Protein AF-A0A3P7JQP0-F1 (afdb_monomer_lite)

Structure (mmCIF, N/CA/C/O backbone):
data_AF-A0A3P7JQP0-F1
#
_entry.id   AF-A0A3P7JQP0-F1
#
loop_
_atom_site.group_PDB
_atom_site.id
_atom_site.type_symbol
_atom_site.label_atom_id
_atom_site.label_alt_id
_atom_site.label_comp_id
_atom_site.label_asym_id
_atom_site.label_entity_id
_atom_site.label_seq_id
_atom_site.pdbx_PDB_ins_code
_atom_site.Cartn_x
_atom_site.Cartn_y
_atom_site.Cartn_z
_atom_site.occupancy
_atom_site.B_iso_or_equiv
_atom_site.auth_seq_id
_atom_site.auth_comp_id
_atom_site.auth_asym_id
_atom_site.auth_atom_id
_atom_site.pdbx_PDB_model_num
ATOM 1 N N . ARG A 1 1 ? -9.383 -5.645 14.429 1.00 90.56 1 ARG A N 1
ATOM 2 C CA . ARG A 1 1 ? -9.060 -4.388 13.730 1.00 90.56 1 ARG A CA 1
ATOM 3 C C . ARG A 1 1 ? -10.252 -3.941 12.896 1.00 90.56 1 ARG A C 1
ATOM 5 O O . ARG A 1 1 ? -10.936 -4.804 12.354 1.00 90.56 1 ARG A O 1
ATOM 12 N N . VAL A 1 2 ? -10.476 -2.637 12.752 1.00 94.25 2 VAL A N 1
ATOM 13 C CA . VAL A 1 2 ? -11.360 -2.047 11.741 1.00 94.25 2 VAL A CA 1
ATOM 14 C C . VAL A 1 2 ? -10.525 -1.136 10.829 1.00 94.25 2 VAL A C 1
ATOM 16 O O . VAL A 1 2 ? -9.855 -0.243 11.352 1.00 94.25 2 VAL A O 1
ATOM 19 N N . PRO A 1 3 ? -10.549 -1.343 9.498 1.00 94.25 3 PRO A N 1
ATOM 20 C CA . PRO A 1 3 ? -11.163 -2.482 8.808 1.00 94.25 3 PRO A CA 1
ATOM 21 C C . PRO A 1 3 ? -10.454 -3.811 9.138 1.00 94.25 3 PRO A C 1
ATOM 23 O O . PRO A 1 3 ? -9.273 -3.846 9.496 1.00 94.25 3 PRO A O 1
ATOM 26 N N . ALA A 1 4 ? -11.188 -4.922 9.035 1.00 93.81 4 ALA A N 1
ATOM 27 C CA . ALA A 1 4 ? -10.658 -6.246 9.372 1.00 93.81 4 ALA A CA 1
ATOM 28 C C . ALA A 1 4 ? -9.522 -6.662 8.421 1.00 93.81 4 ALA A C 1
ATOM 30 O O . ALA A 1 4 ? -8.471 -7.127 8.863 1.00 93.81 4 ALA A O 1
ATOM 31 N N . ALA A 1 5 ? -9.693 -6.406 7.125 1.00 93.81 5 ALA A N 1
ATOM 32 C CA . ALA A 1 5 ? -8.704 -6.684 6.094 1.00 93.81 5 ALA A CA 1
ATOM 33 C C . ALA A 1 5 ? -8.202 -5.387 5.455 1.00 93.81 5 ALA A C 1
ATOM 35 O O . ALA A 1 5 ? -8.965 -4.441 5.260 1.00 93.81 5 ALA A O 1
ATOM 36 N N . LEU A 1 6 ? -6.919 -5.383 5.104 1.00 94.19 6 LEU A N 1
ATOM 37 C CA . LEU A 1 6 ? -6.282 -4.333 4.325 1.00 94.19 6 LEU A CA 1
ATOM 38 C C . LEU A 1 6 ? -5.729 -4.957 3.056 1.00 94.19 6 LEU A C 1
ATOM 40 O O . LEU A 1 6 ? -5.003 -5.947 3.110 1.00 94.19 6 LEU A O 1
ATOM 44 N N . THR A 1 7 ? -6.108 -4.396 1.917 1.00 93.19 7 THR A N 1
ATOM 45 C CA . THR A 1 7 ? -5.592 -4.824 0.621 1.00 93.19 7 THR A CA 1
ATOM 46 C C . THR A 1 7 ? -4.260 -4.142 0.368 1.00 93.19 7 THR A C 1
ATOM 48 O O . THR A 1 7 ? -4.184 -2.914 0.402 1.00 93.19 7 THR A O 1
ATOM 51 N N . GLU A 1 8 ? -3.235 -4.931 0.073 1.00 94.62 8 GLU A N 1
ATOM 52 C CA . GLU A 1 8 ? -1.908 -4.434 -0.264 1.00 94.62 8 GLU A CA 1
ATOM 53 C C . GLU A 1 8 ? -1.495 -4.941 -1.645 1.00 94.62 8 GLU A C 1
ATOM 55 O O . GLU A 1 8 ? -1.702 -6.111 -1.983 1.00 94.62 8 GLU A O 1
ATOM 60 N N . VAL A 1 9 ? -0.915 -4.057 -2.455 1.00 94.06 9 VAL A N 1
ATOM 61 C CA . VAL A 1 9 ? -0.407 -4.434 -3.774 1.00 94.06 9 VAL A CA 1
ATOM 62 C C . VAL A 1 9 ? 0.992 -5.031 -3.667 1.00 94.06 9 VAL A C 1
ATOM 64 O O . VAL A 1 9 ? 1.821 -4.597 -2.869 1.00 94.06 9 VAL A O 1
ATOM 67 N N . ARG A 1 10 ? 1.289 -6.002 -4.531 1.00 93.19 10 ARG A N 1
ATOM 68 C CA . ARG A 1 10 ? 2.652 -6.498 -4.751 1.00 93.19 10 ARG A CA 1
ATOM 69 C C . ARG A 1 10 ? 3.099 -6.100 -6.146 1.00 93.19 10 ARG A C 1
ATOM 71 O O . ARG A 1 10 ? 2.426 -6.423 -7.123 1.00 93.19 10 ARG A O 1
ATOM 78 N N . CYS A 1 11 ? 4.224 -5.399 -6.239 1.00 89.56 11 CYS A N 1
ATOM 79 C CA . CYS A 1 11 ? 4.709 -4.902 -7.518 1.00 89.56 11 CYS A CA 1
ATOM 80 C C . CYS A 1 11 ? 5.353 -6.017 -8.340 1.00 89.56 11 CYS A C 1
ATOM 82 O O . CYS A 1 11 ? 6.334 -6.631 -7.929 1.00 89.56 11 CYS A O 1
ATOM 84 N N . MET A 1 12 ? 4.793 -6.252 -9.524 1.00 82.94 12 MET A N 1
ATOM 85 C CA . MET A 1 12 ? 5.359 -7.098 -10.568 1.00 82.94 12 MET A CA 1
ATOM 86 C C . MET A 1 12 ? 5.286 -6.315 -11.874 1.00 82.94 12 MET A C 1
ATOM 88 O O . MET A 1 12 ? 4.217 -6.196 -12.468 1.00 82.94 12 MET A O 1
ATOM 92 N N . CYS A 1 13 ? 6.409 -5.747 -12.304 1.00 73.56 13 CYS A N 1
ATOM 93 C CA . CYS A 1 13 ? 6.466 -4.961 -13.530 1.00 73.56 13 CYS A CA 1
ATOM 94 C C . CYS A 1 13 ? 7.345 -5.652 -14.576 1.00 73.56 13 CYS A C 1
ATOM 96 O O . CYS A 1 13 ? 8.486 -6.005 -14.268 1.00 73.56 13 CYS A O 1
ATOM 98 N N . PRO A 1 14 ? 6.862 -5.825 -15.818 1.00 73.75 14 PRO A N 1
ATOM 99 C CA . PRO A 1 14 ? 7.732 -6.183 -16.925 1.00 73.75 14 PRO A CA 1
ATOM 100 C C . PRO A 1 14 ? 8.660 -5.004 -17.239 1.00 73.75 14 PRO A C 1
ATOM 102 O O . PRO A 1 14 ? 8.221 -3.854 -17.308 1.00 73.75 14 PRO A O 1
ATOM 105 N N . HIS A 1 15 ? 9.943 -5.288 -17.455 1.00 74.31 15 HIS A N 1
ATOM 106 C CA . HIS A 1 15 ? 10.884 -4.261 -17.888 1.00 74.31 15 HIS A CA 1
ATOM 107 C C . HIS A 1 15 ? 10.489 -3.769 -19.288 1.00 74.31 15 HIS A C 1
ATOM 109 O O . HIS A 1 15 ? 10.231 -4.598 -20.170 1.00 74.31 15 HIS A O 1
ATOM 115 N N . PRO A 1 16 ? 10.443 -2.446 -19.530 1.00 75.62 16 PRO A N 1
ATOM 116 C CA . PRO A 1 16 ? 10.151 -1.932 -20.857 1.00 75.62 16 PRO A CA 1
ATOM 117 C C . PRO A 1 16 ? 11.216 -2.412 -21.855 1.00 75.62 16 PRO A C 1
ATOM 119 O O . PRO A 1 16 ? 12.386 -2.555 -21.488 1.00 75.62 16 PRO A O 1
ATOM 122 N N . PRO A 1 17 ? 10.860 -2.637 -23.131 1.00 78.19 17 PRO A N 1
ATOM 123 C CA . PRO A 1 17 ? 11.825 -3.096 -24.118 1.00 78.19 17 PRO A CA 1
ATOM 124 C C . PRO A 1 17 ? 12.963 -2.068 -24.280 1.00 78.19 17 PRO A C 1
ATOM 126 O O . PRO A 1 17 ? 12.684 -0.874 -24.442 1.00 78.19 17 PRO A O 1
ATOM 129 N N . PRO A 1 18 ? 14.240 -2.503 -24.332 1.00 77.94 18 PRO A N 1
ATOM 130 C CA . PRO A 1 18 ? 15.401 -1.604 -24.384 1.00 77.94 18 PRO A CA 1
ATOM 131 C C . PRO A 1 18 ? 15.373 -0.589 -25.533 1.00 77.94 18 PRO A C 1
ATOM 133 O O . PRO A 1 18 ? 15.932 0.497 -25.421 1.00 77.94 18 PRO A O 1
ATOM 136 N N . LYS A 1 19 ? 14.678 -0.904 -26.634 1.00 80.38 19 LYS A N 1
ATOM 137 C CA . LYS A 1 19 ? 14.503 0.004 -27.780 1.00 80.38 19 LYS A CA 1
ATOM 138 C C . LYS A 1 19 ? 13.781 1.311 -27.417 1.00 80.38 19 LYS A C 1
ATOM 140 O O . LYS A 1 19 ? 14.029 2.315 -28.071 1.00 80.38 19 LYS A O 1
ATOM 145 N N . LEU A 1 20 ? 12.908 1.304 -26.403 1.00 77.06 20 LEU A N 1
ATOM 146 C CA . LEU A 1 20 ? 12.142 2.482 -25.970 1.00 77.06 20 LEU A CA 1
ATOM 147 C C . LEU A 1 20 ? 12.861 3.290 -24.882 1.00 77.06 20 LEU A C 1
ATOM 149 O O . LEU A 1 20 ? 12.742 4.510 -24.835 1.00 77.06 20 LEU A O 1
ATOM 153 N N . ILE A 1 21 ? 13.606 2.613 -24.006 1.00 75.25 21 ILE A N 1
ATOM 154 C CA . ILE A 1 21 ? 14.214 3.224 -22.812 1.00 75.25 21 ILE A CA 1
ATOM 155 C C . ILE A 1 21 ? 15.731 3.429 -22.930 1.00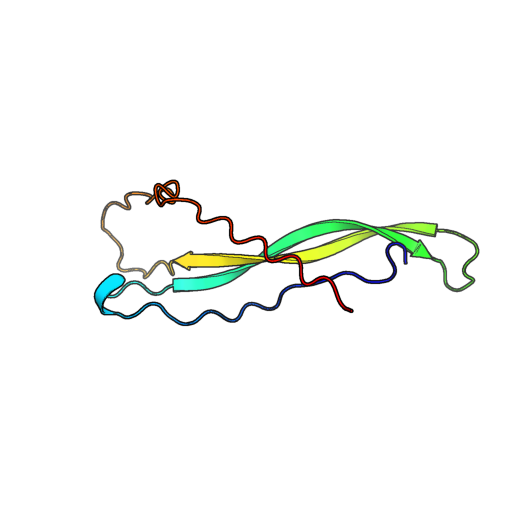 75.25 21 ILE A C 1
ATOM 157 O O . ILE A 1 21 ? 16.337 4.104 -22.094 1.00 75.25 21 ILE A O 1
ATOM 161 N N . GLY A 1 22 ? 16.358 2.897 -23.980 1.00 80.75 22 GLY A N 1
ATOM 162 C CA . GLY A 1 22 ? 17.802 2.941 -24.175 1.00 80.75 22 GLY A CA 1
ATOM 163 C C . GLY A 1 22 ? 18.534 2.194 -23.059 1.00 80.75 22 GLY A C 1
ATOM 164 O O . GLY A 1 22 ? 18.256 1.029 -22.797 1.00 80.75 22 GLY A O 1
ATOM 165 N N . LYS A 1 23 ? 19.477 2.880 -22.400 1.00 77.88 23 LYS A N 1
ATOM 166 C CA . LYS A 1 23 ? 20.253 2.354 -21.259 1.00 77.88 23 LYS A CA 1
ATOM 167 C C . LYS A 1 23 ? 19.647 2.699 -19.891 1.00 77.88 23 LYS A C 1
ATOM 169 O O . LYS A 1 23 ? 20.287 2.462 -18.873 1.00 77.88 23 LYS A O 1
ATOM 174 N N . ARG A 1 24 ? 18.466 3.327 -19.858 1.00 76.62 24 ARG A N 1
ATOM 175 C CA . ARG A 1 24 ? 17.803 3.699 -18.602 1.00 76.62 24 ARG A CA 1
ATOM 176 C C . ARG A 1 24 ? 17.277 2.447 -17.914 1.00 76.62 24 ARG A C 1
ATOM 178 O O . ARG A 1 24 ? 16.679 1.599 -18.569 1.00 76.62 24 ARG A O 1
ATOM 185 N N . ILE A 1 25 ? 17.482 2.363 -16.606 1.00 78.25 25 ILE A N 1
ATOM 186 C CA . ILE A 1 25 ? 16.995 1.260 -15.780 1.00 78.25 25 ILE A CA 1
ATOM 187 C C . ILE A 1 25 ? 15.802 1.781 -14.990 1.00 78.25 25 ILE A C 1
ATOM 189 O O . ILE A 1 25 ? 15.933 2.741 -14.231 1.00 78.25 25 ILE A O 1
ATOM 193 N N . PHE A 1 26 ? 14.642 1.170 -15.213 1.00 81.38 26 PHE A N 1
ATOM 194 C CA . PHE A 1 26 ? 13.433 1.445 -14.449 1.00 81.38 26 PHE A CA 1
ATOM 195 C C . PHE A 1 26 ? 13.164 0.289 -13.497 1.00 81.38 26 PHE A C 1
ATOM 197 O O . PHE A 1 26 ? 13.159 -0.864 -13.924 1.00 81.38 26 PHE A O 1
ATOM 204 N N . GLU A 1 27 ? 12.898 0.619 -12.242 1.00 83.06 27 GLU A N 1
ATOM 205 C CA . GLU A 1 27 ? 12.428 -0.308 -11.217 1.00 83.06 27 GLU A CA 1
ATOM 206 C C . GLU A 1 27 ? 11.005 0.067 -10.802 1.00 83.06 27 GLU A C 1
ATOM 208 O O . GLU A 1 27 ? 10.533 1.166 -11.091 1.00 83.06 27 GLU A O 1
ATOM 213 N N . CYS A 1 28 ? 10.287 -0.859 -10.174 1.00 86.25 28 CYS A N 1
ATOM 214 C CA . CYS A 1 28 ? 8.944 -0.600 -9.670 1.00 86.25 28 CYS A CA 1
ATOM 215 C C . CYS A 1 28 ? 8.945 -0.610 -8.151 1.00 86.25 28 CYS A C 1
ATOM 217 O O . CYS A 1 28 ? 9.078 -1.668 -7.541 1.00 86.25 28 CYS A O 1
ATOM 219 N N . GLU A 1 29 ? 8.711 0.556 -7.564 1.00 90.31 29 GLU A N 1
ATOM 220 C CA . GLU A 1 29 ? 8.656 0.731 -6.119 1.00 90.31 29 GLU A CA 1
ATOM 221 C C . GLU A 1 29 ? 7.207 0.808 -5.624 1.00 90.31 29 GLU A C 1
ATOM 223 O O . GLU A 1 29 ? 6.365 1.445 -6.265 1.00 90.31 29 GLU A O 1
ATOM 228 N N . PRO A 1 30 ? 6.868 0.186 -4.484 1.00 93.94 30 PRO A N 1
ATOM 229 C CA . PRO A 1 30 ? 5.539 0.305 -3.904 1.00 93.94 30 PRO A CA 1
ATOM 230 C C . PRO A 1 30 ? 5.303 1.715 -3.346 1.00 93.94 30 PRO A C 1
ATOM 232 O O . PRO A 1 30 ? 6.052 2.206 -2.500 1.00 93.94 30 PRO A O 1
ATOM 235 N N . LEU A 1 31 ? 4.202 2.348 -3.753 1.00 94.31 31 LEU A N 1
ATOM 236 C CA . LEU A 1 31 ? 3.714 3.578 -3.138 1.00 94.31 31 LEU A CA 1
ATOM 237 C C . LEU A 1 31 ? 3.045 3.245 -1.802 1.00 94.31 31 LEU A C 1
ATOM 239 O O . LEU A 1 31 ? 1.973 2.635 -1.769 1.00 94.31 31 LEU A O 1
ATOM 243 N N . ARG A 1 32 ? 3.671 3.681 -0.709 1.00 95.69 32 ARG A N 1
ATOM 244 C CA . ARG A 1 32 ? 3.207 3.443 0.660 1.00 95.69 32 ARG A CA 1
ATOM 245 C C . ARG A 1 32 ? 2.306 4.572 1.150 1.00 95.69 32 ARG A C 1
ATOM 247 O O . ARG A 1 32 ? 2.608 5.744 0.941 1.00 95.69 32 ARG A O 1
ATOM 254 N N . TYR A 1 33 ? 1.235 4.213 1.847 1.00 95.88 33 TYR A N 1
ATOM 255 C CA . TYR A 1 33 ? 0.312 5.152 2.469 1.00 95.88 33 TYR A CA 1
ATOM 256 C C . TYR A 1 33 ? 0.041 4.763 3.919 1.00 95.88 33 TYR A C 1
ATOM 258 O O . TYR A 1 33 ? -0.076 3.580 4.239 1.00 95.88 33 TYR A O 1
ATOM 266 N N . GLN A 1 34 ? -0.051 5.768 4.785 1.00 97.19 34 GLN A N 1
ATOM 267 C CA . GLN A 1 34 ? -0.386 5.600 6.193 1.00 97.19 34 GLN A CA 1
ATOM 268 C C . GLN A 1 34 ? -1.894 5.733 6.377 1.00 97.19 34 GLN A C 1
ATOM 270 O O . GLN A 1 34 ? -2.474 6.772 6.067 1.00 97.19 34 GLN A O 1
ATOM 275 N N . ILE A 1 35 ? -2.522 4.692 6.905 1.00 95.38 35 ILE A N 1
ATOM 276 C CA . ILE A 1 35 ? -3.947 4.675 7.216 1.00 95.38 35 ILE A CA 1
ATOM 277 C C . ILE A 1 35 ? -4.163 4.558 8.718 1.00 95.38 35 ILE A C 1
ATOM 279 O O . ILE A 1 35 ? -3.389 3.916 9.425 1.00 95.38 35 ILE A O 1
ATOM 283 N N . ARG A 1 36 ? -5.246 5.162 9.201 1.00 96.88 36 ARG A N 1
ATOM 284 C CA . ARG A 1 36 ? -5.709 4.996 10.580 1.00 96.88 36 ARG A CA 1
ATOM 285 C C . ARG A 1 36 ? -6.575 3.745 10.666 1.00 96.88 36 ARG A C 1
ATOM 287 O O . ARG A 1 36 ? -7.458 3.547 9.831 1.00 96.88 36 ARG A O 1
ATOM 294 N N . VAL A 1 37 ? -6.323 2.917 11.669 1.00 97.00 37 VAL A N 1
ATOM 295 C CA . VAL A 1 37 ? -7.084 1.700 11.959 1.00 97.00 37 VAL A CA 1
ATOM 296 C C . VAL A 1 37 ? -7.504 1.694 13.421 1.00 97.00 37 VAL A C 1
ATOM 298 O O . VAL A 1 37 ? -6.820 2.250 14.279 1.00 97.00 37 VAL A O 1
ATOM 301 N N . LEU A 1 38 ? -8.626 1.043 13.715 1.00 96.94 38 LEU A N 1
ATOM 302 C CA . LEU A 1 38 ? -9.047 0.791 15.091 1.00 96.94 38 LEU A CA 1
ATOM 303 C C . LEU A 1 38 ? -8.633 -0.623 15.478 1.00 96.94 38 LEU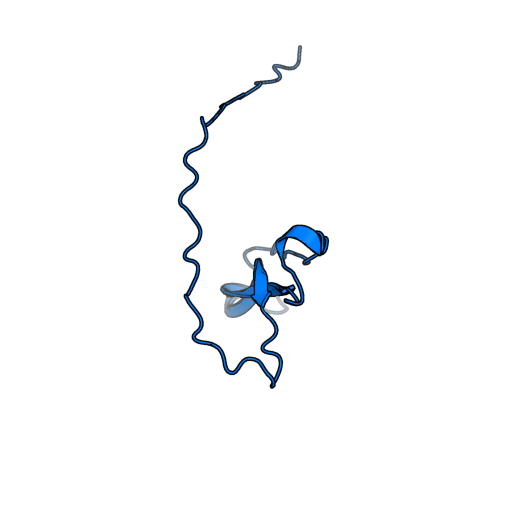 A C 1
ATOM 305 O O . LEU A 1 38 ? -9.156 -1.595 14.929 1.00 96.94 38 LEU A O 1
ATOM 309 N N . GLN A 1 39 ? -7.694 -0.758 16.403 1.00 96.06 39 GLN A N 1
ATOM 310 C CA . GLN A 1 39 ? -7.255 -2.050 16.912 1.00 96.06 39 GLN A CA 1
ATOM 311 C C . GLN A 1 39 ? -8.035 -2.388 18.181 1.00 96.06 39 GLN A C 1
ATOM 313 O O . GLN A 1 39 ? -8.081 -1.584 19.111 1.00 96.06 39 GLN A O 1
ATOM 318 N N . PHE A 1 40 ? -8.648 -3.572 18.204 1.00 94.94 40 PHE A N 1
ATOM 319 C CA . PHE A 1 40 ? -9.294 -4.086 19.409 1.00 94.94 40 PHE A CA 1
ATOM 320 C C . PHE A 1 40 ? -8.229 -4.533 20.408 1.00 94.94 40 PHE A C 1
ATOM 322 O O . PHE A 1 40 ? -7.186 -5.058 20.001 1.00 94.94 40 PHE A O 1
ATOM 329 N N . ASP A 1 41 ? -8.508 -4.332 21.691 1.00 92.88 41 ASP A N 1
ATOM 330 C CA . ASP A 1 41 ? -7.771 -4.989 22.767 1.00 92.88 41 ASP A CA 1
ATOM 331 C C . ASP A 1 41 ? -7.959 -6.519 22.724 1.00 92.88 41 ASP A C 1
ATOM 333 O O . ASP A 1 41 ? -8.804 -7.054 22.001 1.00 92.88 41 ASP A O 1
ATOM 337 N N . GLU A 1 42 ? -7.148 -7.248 23.493 1.00 92.44 42 GLU A N 1
ATOM 338 C CA . GLU A 1 42 ? -7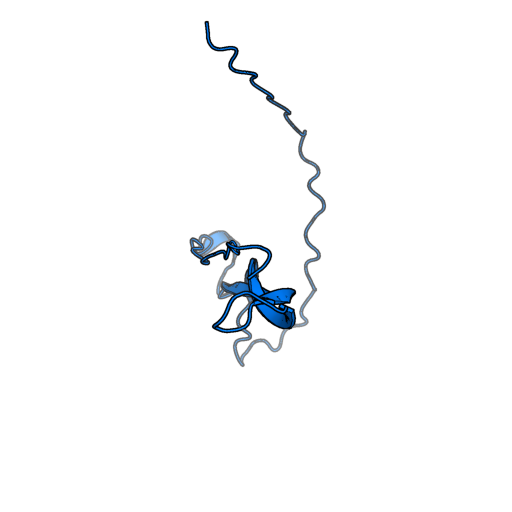.167 -8.720 23.505 1.00 92.44 42 GLU A CA 1
ATOM 339 C C . GLU A 1 42 ? -8.529 -9.296 23.929 1.00 92.44 42 GLU A C 1
ATOM 341 O O . GLU A 1 42 ? -8.901 -10.392 23.513 1.00 92.44 42 GLU A O 1
ATOM 346 N N . LEU A 1 43 ? -9.292 -8.536 24.720 1.00 94.88 43 LEU A N 1
ATOM 347 C CA . LEU A 1 43 ? -10.617 -8.910 25.216 1.00 94.88 43 LEU A CA 1
ATOM 348 C C . LEU A 1 43 ? -11.767 -8.434 24.309 1.00 94.88 43 LEU A C 1
ATOM 350 O O . LEU A 1 43 ? -12.926 -8.705 24.621 1.00 94.88 43 LEU A O 1
ATOM 354 N N . CYS A 1 44 ? -11.474 -7.748 23.200 1.00 89.75 44 CYS A N 1
ATOM 355 C CA . CYS A 1 44 ? -12.445 -7.158 22.272 1.00 89.75 44 CYS A CA 1
ATOM 356 C C . CYS A 1 44 ? -13.470 -6.200 22.919 1.00 89.75 44 CYS A C 1
ATOM 358 O O . CYS A 1 44 ? -14.589 -6.067 22.421 1.00 89.75 44 CYS A O 1
ATOM 360 N N . GLN A 1 45 ? -13.112 -5.532 24.017 1.00 92.94 45 GLN A N 1
ATOM 361 C CA . GLN A 1 45 ? -13.991 -4.615 24.755 1.00 92.94 45 GLN A CA 1
ATOM 362 C C . GLN A 1 45 ? -13.780 -3.156 24.359 1.00 92.94 45 GLN A C 1
ATOM 364 O O . GLN A 1 45 ? -14.733 -2.377 24.330 1.00 92.94 45 GLN A O 1
ATOM 369 N N . THR A 1 46 ? -12.542 -2.780 24.045 1.00 95.06 46 THR A N 1
ATOM 370 C CA . THR A 1 46 ? -12.187 -1.405 23.687 1.00 95.06 46 THR A CA 1
ATOM 371 C C . THR A 1 46 ? -11.396 -1.353 22.386 1.00 95.06 46 THR A C 1
ATOM 373 O O . THR A 1 46 ? -10.849 -2.354 21.916 1.00 95.06 46 THR A O 1
ATOM 376 N N . TYR A 1 47 ? -11.370 -0.171 21.771 1.00 94.81 47 TYR A N 1
ATOM 377 C CA . TYR A 1 47 ? -10.568 0.099 20.586 1.00 94.81 47 TYR A CA 1
ATOM 378 C C . TYR A 1 47 ? -9.555 1.209 20.853 1.00 94.81 47 TYR A C 1
ATOM 380 O O . TYR A 1 47 ? -9.832 2.176 21.561 1.00 94.81 47 TYR A O 1
ATOM 388 N N . SER A 1 48 ? -8.392 1.080 20.225 1.00 95.50 48 SER A N 1
ATOM 389 C CA . SER A 1 48 ? -7.361 2.114 20.172 1.00 95.50 48 SER A CA 1
ATOM 390 C C . SER A 1 48 ? -7.079 2.491 18.724 1.00 95.50 48 SER A C 1
ATOM 392 O O . SER A 1 48 ? -7.140 1.650 17.825 1.00 95.50 48 SER A O 1
ATOM 394 N N . GLU A 1 49 ? -6.796 3.767 18.488 1.00 96.50 49 GLU A N 1
ATOM 395 C CA . GLU A 1 49 ? -6.361 4.224 17.176 1.00 96.50 49 GLU A CA 1
ATOM 396 C C . GLU A 1 49 ? -4.892 3.853 16.948 1.00 96.50 49 GLU A C 1
ATOM 398 O O . GLU A 1 49 ? -4.035 4.107 17.794 1.00 96.50 49 GLU A O 1
ATOM 403 N N . GLN A 1 50 ? -4.602 3.270 15.788 1.00 95.94 50 GLN A N 1
ATOM 404 C CA . GLN A 1 50 ? -3.252 2.948 15.339 1.00 95.94 50 GLN A CA 1
ATOM 405 C C . GLN A 1 50 ? -3.050 3.396 13.893 1.00 95.94 50 GLN A C 1
ATOM 407 O O . GLN A 1 50 ? -4.011 3.610 13.152 1.00 95.94 50 GLN A O 1
ATOM 412 N N . ILE A 1 51 ? -1.789 3.537 13.485 1.00 97.19 51 ILE A N 1
ATOM 413 C CA . ILE A 1 51 ? -1.424 3.842 12.102 1.00 97.19 51 ILE A CA 1
ATOM 414 C C . ILE A 1 51 ? -0.776 2.606 11.489 1.00 97.19 51 ILE A C 1
ATOM 416 O O . ILE A 1 51 ? 0.235 2.121 11.991 1.00 97.19 51 ILE A O 1
ATOM 420 N N . GLU A 1 52 ? -1.327 2.135 10.375 1.00 95.19 52 GLU A N 1
ATOM 421 C CA . GLU A 1 52 ? -0.726 1.087 9.554 1.00 95.19 52 GLU A CA 1
ATOM 422 C C . GLU A 1 52 ? -0.231 1.660 8.230 1.00 95.19 52 GLU A C 1
ATOM 424 O O . GLU A 1 52 ? -0.811 2.593 7.678 1.00 95.19 52 GLU A O 1
ATOM 429 N N . THR A 1 53 ? 0.864 1.107 7.712 1.00 96.50 53 THR A N 1
ATOM 430 C CA . THR A 1 53 ? 1.416 1.496 6.410 1.00 96.50 53 THR A CA 1
ATOM 431 C C . THR A 1 53 ? 1.160 0.385 5.408 1.00 96.50 53 THR A C 1
ATOM 433 O O . THR A 1 53 ? 1.602 -0.737 5.632 1.00 96.50 53 THR A O 1
ATOM 436 N N . ILE A 1 54 ? 0.502 0.707 4.297 1.00 96.25 54 ILE A N 1
ATOM 437 C CA . ILE A 1 54 ? 0.169 -0.251 3.236 1.00 96.25 54 ILE A CA 1
ATOM 438 C C . ILE A 1 54 ? 0.677 0.229 1.878 1.00 96.25 54 ILE A C 1
ATOM 440 O O . ILE A 1 54 ? 0.680 1.432 1.604 1.00 96.25 54 ILE A O 1
ATOM 444 N N . ALA A 1 55 ? 1.092 -0.692 1.009 1.00 96.44 55 ALA A N 1
ATOM 445 C CA . ALA A 1 55 ? 1.319 -0.391 -0.401 1.00 96.44 55 ALA A CA 1
ATOM 446 C C . ALA A 1 55 ? -0.011 -0.319 -1.173 1.00 96.44 55 ALA A C 1
ATOM 448 O O . ALA A 1 55 ? -0.737 -1.309 -1.287 1.00 96.44 55 ALA A O 1
ATOM 449 N N . LEU A 1 56 ? -0.315 0.851 -1.742 1.00 94.75 56 LEU A N 1
ATOM 450 C CA . LEU A 1 56 ? -1.544 1.088 -2.512 1.00 94.75 56 LEU A CA 1
ATOM 451 C C . LEU A 1 56 ? -1.359 0.933 -4.023 1.00 94.75 56 LEU A C 1
ATOM 453 O O . LEU A 1 56 ? -2.312 0.622 -4.733 1.00 94.75 56 LEU A O 1
ATOM 457 N N . ALA A 1 57 ? -0.157 1.202 -4.526 1.00 92.62 57 ALA A N 1
ATOM 458 C CA . ALA A 1 57 ? 0.128 1.218 -5.957 1.00 92.62 57 ALA A CA 1
ATOM 459 C C . ALA A 1 57 ? 1.610 0.940 -6.238 1.00 92.62 57 ALA A C 1
ATOM 461 O O . ALA A 1 57 ? 2.418 0.870 -5.314 1.00 92.62 57 ALA A O 1
ATOM 462 N N . CYS A 1 58 ? 1.959 0.818 -7.520 1.00 91.62 58 CYS A N 1
ATOM 463 C CA . CYS A 1 58 ? 3.335 0.661 -7.981 1.00 91.62 58 CYS A CA 1
ATOM 464 C C . CYS A 1 58 ? 3.783 1.863 -8.826 1.00 91.62 58 CYS A C 1
ATOM 466 O O . CYS A 1 58 ? 3.131 2.262 -9.789 1.00 91.62 58 CYS A O 1
ATOM 468 N N . ILE A 1 59 ? 4.906 2.413 -8.387 1.00 89.25 59 ILE A N 1
ATOM 469 C CA . ILE A 1 59 ? 5.769 3.486 -8.872 1.00 89.25 59 ILE A CA 1
ATOM 470 C C . ILE A 1 59 ? 6.853 3.115 -9.894 1.00 89.25 59 ILE A C 1
ATOM 472 O O . ILE A 1 59 ? 7.842 2.551 -9.428 1.00 89.25 59 ILE A O 1
ATOM 476 N N . PRO A 1 60 ? 6.810 3.392 -11.211 1.00 86.50 60 PRO A N 1
ATOM 477 C CA . PRO A 1 60 ? 8.041 3.311 -11.998 1.00 86.50 60 PRO A CA 1
ATOM 478 C C . PRO A 1 60 ? 9.051 4.359 -11.505 1.00 86.50 60 PRO A C 1
ATOM 480 O O . PRO A 1 60 ? 8.814 5.563 -11.616 1.00 86.50 60 PRO A O 1
ATOM 483 N N . VAL A 1 61 ? 10.187 3.908 -10.982 1.00 87.38 61 VAL A N 1
ATOM 484 C CA . VAL A 1 61 ? 11.310 4.748 -10.561 1.00 87.38 61 VAL A CA 1
ATOM 485 C C . VAL A 1 61 ? 12.483 4.555 -11.510 1.00 87.38 61 VAL A C 1
ATOM 487 O O . VAL A 1 61 ? 12.784 3.447 -11.944 1.00 87.38 61 VAL A O 1
ATOM 490 N N . LEU A 1 62 ? 13.146 5.649 -11.866 1.00 82.50 62 LEU A N 1
ATOM 491 C CA . LEU A 1 62 ? 14.361 5.609 -12.668 1.00 82.50 62 LEU A CA 1
ATOM 492 C C . LEU A 1 62 ? 15.557 5.469 -11.724 1.00 82.50 62 LEU A C 1
ATOM 494 O O . LEU A 1 62 ? 15.763 6.342 -10.881 1.00 82.50 62 LEU A O 1
ATOM 498 N N . GLN A 1 63 ? 16.371 4.424 -11.884 1.00 73.19 63 GLN A N 1
ATOM 499 C CA . GLN A 1 63 ? 17.636 4.356 -11.158 1.00 73.19 63 GLN A CA 1
ATOM 500 C C . GLN A 1 63 ? 18.585 5.440 -11.676 1.00 73.19 63 GLN A C 1
ATOM 502 O O . GLN A 1 63 ? 18.943 5.478 -12.859 1.00 73.19 63 GLN A O 1
ATOM 507 N N . ALA A 1 64 ? 19.014 6.324 -10.777 1.00 64.75 64 ALA A N 1
ATOM 508 C CA . ALA A 1 64 ? 20.058 7.291 -11.066 1.00 64.75 64 ALA A CA 1
ATOM 509 C C . ALA A 1 64 ? 21.399 6.552 -11.175 1.00 64.75 64 ALA A C 1
ATOM 511 O O . ALA A 1 64 ? 22.026 6.209 -10.176 1.00 64.75 64 ALA A O 1
ATOM 512 N N . SER A 1 65 ? 21.862 6.286 -12.397 1.00 58.12 65 SER A N 1
ATOM 513 C CA . SER A 1 65 ? 23.247 5.859 -12.589 1.00 58.12 65 SER A CA 1
ATOM 514 C C . SER A 1 65 ? 24.167 7.040 -12.274 1.00 58.12 65 SER A C 1
ATOM 516 O O . SER A 1 65 ? 23.951 8.120 -12.822 1.00 58.12 65 SER A O 1
ATOM 518 N N . ALA A 1 66 ? 25.231 6.836 -11.495 1.00 54.59 66 ALA A N 1
ATOM 519 C CA . ALA A 1 66 ? 26.238 7.855 -11.152 1.00 54.59 66 ALA A CA 1
ATOM 520 C C . ALA A 1 66 ? 27.017 8.454 -12.357 1.00 54.59 66 ALA A C 1
ATOM 522 O O . ALA A 1 66 ? 28.005 9.147 -12.163 1.00 54.59 66 ALA A O 1
ATOM 523 N N . LYS A 1 67 ? 26.602 8.160 -13.599 1.00 51.97 67 LYS A N 1
ATOM 524 C CA . LYS A 1 67 ? 27.123 8.726 -14.856 1.00 51.97 67 LYS A CA 1
ATOM 525 C C . LYS A 1 67 ? 26.100 9.605 -15.596 1.00 51.97 67 LYS A C 1
ATOM 527 O O . LYS A 1 67 ? 26.275 9.881 -16.781 1.00 51.97 67 LYS A O 1
ATOM 532 N N . ALA A 1 68 ? 24.981 9.951 -14.961 1.00 53.16 68 ALA A N 1
ATOM 533 C CA . ALA A 1 68 ? 23.907 10.724 -15.578 1.00 53.16 68 ALA A CA 1
ATOM 534 C C . ALA A 1 68 ? 24.138 12.236 -15.401 1.00 53.16 68 ALA A C 1
ATOM 536 O O . ALA A 1 68 ? 23.348 12.922 -14.765 1.00 53.16 68 ALA A O 1
ATOM 537 N N . ASP A 1 69 ? 25.206 12.752 -16.009 1.00 50.47 69 ASP A N 1
ATOM 538 C CA . ASP A 1 69 ? 25.586 14.176 -15.983 1.00 50.47 69 ASP A CA 1
ATOM 539 C C . ASP A 1 69 ? 24.840 15.003 -17.056 1.00 50.47 69 ASP A C 1
ATOM 541 O O . ASP A 1 69 ? 25.296 16.058 -17.489 1.00 50.47 69 ASP A O 1
ATOM 545 N N . GLY A 1 70 ? 23.705 14.505 -17.557 1.00 54.38 70 GLY A N 1
ATOM 546 C CA . GLY A 1 70 ? 22.922 15.151 -18.610 1.00 54.38 70 GLY A CA 1
ATOM 547 C C . GLY A 1 70 ? 21.627 15.730 -18.057 1.00 54.38 70 GLY A C 1
ATOM 548 O O . GLY A 1 70 ? 20.863 14.995 -17.433 1.00 54.38 70 GLY A O 1
ATOM 549 N N . GLU A 1 71 ? 21.377 17.020 -18.316 1.00 54.25 71 GLU A N 1
ATOM 550 C CA . GLU A 1 71 ? 20.162 17.758 -17.938 1.00 54.25 71 GLU A CA 1
ATOM 551 C C . GLU A 1 71 ? 18.895 16.888 -18.030 1.00 54.25 71 GLU A C 1
ATOM 553 O O . GLU A 1 71 ? 18.410 16.537 -19.112 1.00 54.25 71 GLU A O 1
ATOM 558 N N . MET A 1 72 ? 18.348 16.519 -16.870 1.00 55.66 72 MET A N 1
ATOM 559 C CA . MET A 1 72 ? 17.117 15.744 -16.793 1.00 55.66 72 MET A CA 1
ATOM 560 C C . MET A 1 72 ? 15.924 16.640 -17.126 1.00 55.66 72 MET A C 1
ATOM 562 O O . MET A 1 72 ? 15.470 17.434 -16.305 1.00 55.66 72 MET A O 1
ATOM 566 N N . LYS A 1 73 ? 15.349 16.464 -18.318 1.00 52.03 73 LYS A N 1
ATOM 567 C CA . LYS A 1 73 ? 13.983 16.920 -18.591 1.00 52.03 73 LYS A CA 1
ATOM 568 C C . LYS A 1 73 ? 13.019 15.962 -17.896 1.00 52.03 73 LYS A C 1
ATOM 570 O O . LYS A 1 73 ? 12.889 14.811 -18.311 1.00 52.03 73 LYS A O 1
ATOM 575 N N . PHE A 1 74 ? 12.364 16.429 -16.835 1.00 49.38 74 PHE A N 1
ATOM 576 C CA . PHE A 1 74 ? 11.226 15.738 -16.234 1.00 49.38 74 PHE A CA 1
ATOM 577 C C . PHE A 1 74 ? 1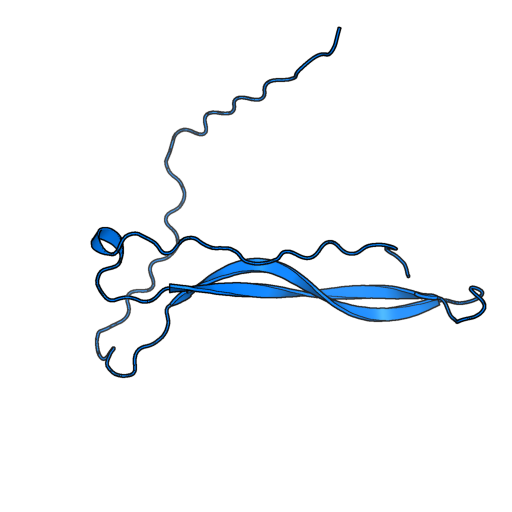0.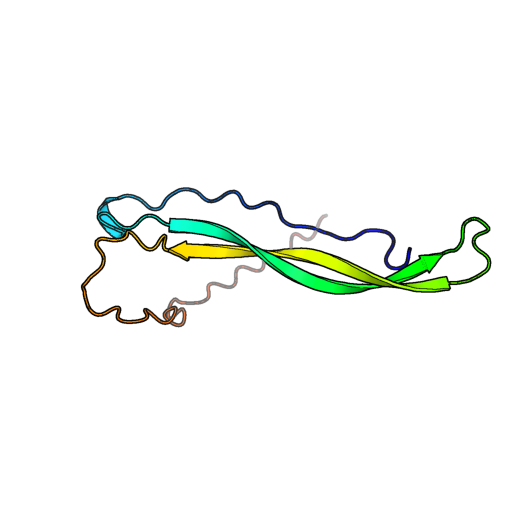174 15.492 -17.322 1.00 49.38 74 PHE A C 1
ATOM 579 O O . PHE A 1 74 ? 9.545 16.428 -17.814 1.00 49.38 74 PHE A O 1
ATOM 586 N N . LEU A 1 75 ? 10.001 14.235 -17.726 1.00 54.84 75 LEU A N 1
ATOM 587 C CA . LEU A 1 75 ? 8.879 13.834 -18.565 1.00 54.84 75 LEU A CA 1
ATOM 588 C C . LEU A 1 75 ? 7.660 13.769 -17.648 1.00 54.84 75 LEU A C 1
ATOM 590 O O . LEU A 1 75 ? 7.456 12.783 -16.942 1.00 54.84 75 LEU A O 1
ATOM 594 N N . ALA A 1 76 ? 6.880 14.849 -17.608 1.00 48.53 76 ALA A N 1
ATOM 595 C CA . ALA A 1 76 ? 5.541 14.776 -17.046 1.00 48.53 76 ALA A CA 1
ATOM 596 C C . ALA A 1 76 ? 4.779 13.666 -17.793 1.00 48.53 76 ALA A C 1
ATOM 598 O O . ALA A 1 76 ? 4.905 13.590 -19.019 1.00 48.53 76 ALA A O 1
ATOM 599 N N . PRO A 1 77 ? 4.018 12.798 -17.101 1.00 49.72 77 PRO A N 1
ATOM 600 C CA . PRO A 1 77 ? 3.208 11.804 -17.787 1.00 49.72 77 PRO A CA 1
ATOM 601 C C . PRO A 1 77 ? 2.288 12.535 -18.766 1.00 49.72 77 PRO A C 1
ATOM 603 O O . PRO A 1 77 ? 1.524 13.423 -18.374 1.00 49.72 77 PRO A O 1
ATOM 606 N N . GLU A 1 78 ? 2.408 12.209 -20.053 1.00 57.47 78 GLU A N 1
ATOM 607 C CA . GLU A 1 78 ? 1.535 12.775 -21.072 1.00 57.47 78 GLU A CA 1
ATOM 608 C C . GLU A 1 78 ? 0.091 12.438 -20.702 1.00 57.47 78 GLU A C 1
ATOM 610 O O . GLU A 1 78 ? -0.251 11.287 -20.412 1.00 57.47 78 GLU A O 1
ATOM 615 N N . ARG A 1 79 ? -0.775 13.456 -20.675 1.00 54.62 79 ARG A N 1
ATOM 616 C CA . ARG A 1 79 ? -2.210 13.224 -20.508 1.00 54.62 79 ARG A CA 1
ATOM 617 C C . ARG A 1 79 ? -2.647 12.309 -21.646 1.00 54.62 79 ARG A C 1
ATOM 619 O O . ARG A 1 79 ? -2.401 12.627 -22.804 1.00 54.62 79 ARG A O 1
ATOM 626 N N . PHE A 1 80 ? -3.282 11.187 -21.322 1.00 57.12 80 PHE A N 1
ATOM 627 C CA . PHE A 1 80 ? -3.811 10.263 -22.320 1.00 57.12 80 PHE A CA 1
ATOM 628 C C . PHE A 1 80 ? -4.746 11.015 -23.287 1.00 57.12 80 PHE A C 1
ATOM 630 O O . PHE A 1 80 ? -5.810 11.477 -22.881 1.00 57.12 80 PHE A O 1
ATOM 637 N N . GLN A 1 81 ? -4.340 11.157 -24.554 1.00 60.47 81 GLN A N 1
ATOM 638 C CA . GLN A 1 81 ? -5.123 11.798 -25.628 1.00 60.47 81 GLN A CA 1
ATOM 639 C C . GLN A 1 81 ? -5.821 10.776 -26.546 1.00 60.47 81 GLN A C 1
ATOM 641 O O . GLN A 1 81 ? -6.368 11.134 -27.587 1.00 60.47 81 GLN A O 1
ATOM 646 N N . GLY A 1 82 ? -5.796 9.489 -26.189 1.00 62.81 82 GLY A N 1
ATOM 647 C CA . GLY A 1 82 ? -6.454 8.441 -26.965 1.00 62.81 82 GLY A CA 1
ATOM 648 C C . GLY A 1 82 ? -7.981 8.463 -26.810 1.00 62.81 82 GLY A C 1
ATOM 649 O O . GLY A 1 82 ? -8.500 8.927 -25.791 1.00 62.81 82 GLY A O 1
ATOM 650 N N . PRO A 1 83 ? -8.740 7.921 -27.781 1.00 46.47 83 PRO A N 1
ATOM 651 C CA . PRO A 1 83 ? -10.179 7.766 -27.630 1.00 46.47 83 PRO A CA 1
ATOM 652 C C . PRO A 1 83 ? -10.464 6.792 -26.482 1.00 46.47 83 PRO A C 1
ATOM 654 O O . PRO A 1 83 ? -10.084 5.620 -26.535 1.00 46.47 83 PRO A O 1
ATOM 657 N N . ILE A 1 84 ? -11.154 7.267 -25.444 1.00 59.75 84 ILE A N 1
ATOM 658 C CA . ILE A 1 84 ? -11.642 6.422 -24.351 1.00 59.75 84 ILE A CA 1
ATOM 659 C C . ILE A 1 84 ? -12.743 5.524 -24.928 1.00 59.75 84 ILE A C 1
ATOM 661 O O . ILE A 1 84 ? -13.921 5.884 -24.949 1.00 59.75 84 ILE A O 1
ATOM 665 N N . LYS A 1 85 ? -12.379 4.337 -25.420 1.00 48.72 85 LYS A N 1
ATOM 666 C CA . LYS A 1 85 ? -13.358 3.310 -25.782 1.00 48.72 85 LYS A CA 1
ATOM 667 C C . LYS A 1 85 ? -13.907 2.693 -24.497 1.00 48.72 85 LYS A C 1
ATOM 669 O O . LYS A 1 85 ? -13.403 1.686 -24.013 1.00 48.72 85 LYS A O 1
ATOM 674 N N . LYS A 1 86 ? -14.954 3.305 -23.941 1.00 47.16 86 LYS A N 1
ATOM 675 C CA . LYS A 1 86 ? -15.797 2.679 -22.917 1.00 47.16 86 LYS A CA 1
ATOM 676 C C . LYS A 1 86 ? -16.532 1.496 -23.556 1.00 47.16 86 LYS A C 1
ATOM 678 O O . LYS A 1 86 ? -17.576 1.684 -24.168 1.00 47.16 86 LYS A O 1
ATOM 683 N N . LYS A 1 87 ? -16.004 0.279 -23.426 1.00 44.41 87 LYS A N 1
ATOM 684 C CA . LYS A 1 87 ? -16.835 -0.929 -23.511 1.00 44.41 87 LYS A CA 1
ATOM 685 C C . LYS A 1 87 ? -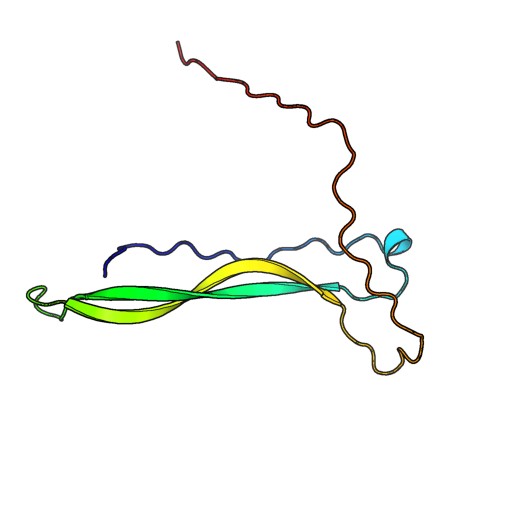17.203 -1.328 -22.088 1.00 44.41 87 LYS A C 1
ATOM 687 O O . LYS A 1 87 ? -16.475 -2.070 -21.445 1.00 44.41 87 LYS A O 1
ATOM 692 N N . PHE A 1 88 ? -18.312 -0.787 -21.592 1.00 45.22 88 PHE A N 1
ATOM 693 C CA . PHE A 1 88 ? -19.013 -1.400 -20.470 1.00 45.22 88 PHE A CA 1
ATOM 694 C C . PHE A 1 88 ? -19.868 -2.515 -21.060 1.00 45.22 88 PHE A C 1
ATOM 696 O O . PHE A 1 88 ? -20.887 -2.247 -21.690 1.00 45.22 88 PHE A O 1
ATOM 703 N N . GLN A 1 89 ? -19.399 -3.750 -20.934 1.00 41.81 89 GLN A N 1
ATOM 704 C CA . GLN A 1 89 ? -20.208 -4.926 -21.209 1.00 41.81 89 GLN A CA 1
ATOM 705 C C . GLN A 1 89 ? -20.853 -5.302 -19.872 1.00 41.81 89 GLN A C 1
ATOM 707 O O . GLN A 1 89 ? -20.168 -5.750 -18.957 1.00 41.81 89 GLN A O 1
ATOM 712 N N . TYR A 1 90 ? -22.138 -4.984 -19.712 1.00 40.28 90 TYR A N 1
ATOM 713 C CA . TYR A 1 90 ? -22.943 -5.551 -18.635 1.00 40.28 90 TYR A CA 1
ATOM 714 C C . TYR A 1 90 ? -23.272 -6.981 -19.055 1.00 40.28 90 TYR A C 1
ATOM 716 O O . TYR A 1 90 ? -24.122 -7.179 -19.921 1.00 40.28 90 TYR A O 1
ATOM 724 N N . ASP A 1 91 ? -22.592 -7.961 -18.470 1.00 40.88 91 ASP A N 1
ATOM 725 C CA . ASP A 1 91 ? -23.034 -9.348 -18.556 1.00 40.88 91 ASP A CA 1
ATOM 726 C C . ASP A 1 91 ? -24.265 -9.498 -17.651 1.00 40.88 91 ASP A C 1
ATOM 728 O O . ASP A 1 91 ? -24.163 -9.668 -16.435 1.00 40.88 91 ASP A O 1
ATOM 732 N N . SER A 1 92 ? -25.456 -9.363 -18.238 1.00 37.66 92 SER A N 1
ATOM 733 C CA . SER A 1 92 ? -26.689 -9.828 -17.610 1.00 37.66 92 SER A CA 1
ATOM 734 C C . SER A 1 92 ? -26.693 -11.353 -17.682 1.00 37.66 92 SER A C 1
ATOM 736 O O . SER A 1 92 ? -26.879 -11.917 -18.760 1.00 37.66 92 SER A O 1
ATOM 738 N N . TYR A 1 93 ? -26.462 -12.013 -16.548 1.00 37.09 93 TYR A N 1
ATOM 739 C CA . TYR A 1 93 ? -26.711 -13.445 -16.407 1.00 37.09 93 TYR A CA 1
ATOM 740 C C . TYR A 1 93 ? -28.208 -13.711 -16.595 1.00 37.09 93 TYR A C 1
ATOM 742 O O . TYR A 1 93 ? -29.032 -13.124 -15.889 1.00 37.09 93 TYR A O 1
ATOM 750 N N . GLN A 1 94 ? -28.532 -14.599 -17.530 1.00 36.41 94 GLN A N 1
ATOM 751 C CA . GLN A 1 94 ? -29.806 -15.300 -17.613 1.00 36.41 94 GLN A CA 1
ATOM 752 C C . GLN A 1 94 ? -29.525 -16.799 -17.614 1.00 36.41 94 GLN A C 1
ATOM 754 O O . GLN A 1 94 ? -28.525 -17.196 -18.256 1.00 36.41 94 GLN A O 1
#

Secondary structure (DSSP, 8-state):
-BSS---------PPPPHHHHTT--EEEEEEEEEEEEEEEPTTSS-EEEEEEEEEEEEEEEE---TT--S-----PPPP--S------------

Foldseek 3Di:
DVVPDDDADDDDDDWDDCVVVPPWDKDKDFDKDKDWGWDADPVNPDTDIDIDIGRDDIDTDIDDDPPPPDDDDPPDPPDDPDPPPPPPDPPDDD

pLDDT: mean 76.53, std 19.7, range [36.41, 97.19]

InterPro domains:
  IPR029034 Cystine-knot cytokine [SSF57501] (1-63)

Organism: Litomosoides sigmodontis (NCBI:txid42156)

Radius of gyration: 21.33 Å; chains: 1; bounding box: 57×33×53 Å

Sequence (94 aa):
RVPAALTEVRCMCPHPPPKLIGKRIFECEPLRYQIRVLQFDELCQTYSEQIETIALACIPVLQASAKADGEMKFLAPERFQGPIKKKFQYDSYQ